Protein AF-M1CF62-F1 (afdb_monomer_lite)

Foldseek 3Di:
DVFWDKDWDWDWDDDQQFKTKIWIWIWTWGRDPDAWIKIKIKIWIFMDTLVVLVVVVHDSDPVVCPDVVVCVVVTDTPDMDIDIDTDDDPPDD

Sequence (93 aa):
MPSGWFLLLRFWLRVDGVLMRLRDTRLHCLFEGHMKSVILRESCWRGATFQALSSKGYPSDCAAYSDPSIISERLPIIMQKAQKLSIEKPCKH

Radius of gyration: 18.17 Å; chains: 1; bounding box: 50×29×44 Å

Structure (mmCIF, N/CA/C/O backbone):
data_AF-M1CF62-F1
#
_entry.id   AF-M1CF62-F1
#
loop_
_atom_site.group_PDB
_atom_site.id
_atom_site.type_symbol
_atom_site.label_atom_id
_atom_site.label_alt_id
_atom_site.label_comp_id
_atom_site.label_asym_id
_atom_site.label_entity_id
_atom_site.label_seq_id
_atom_site.pdbx_PDB_ins_code
_atom_site.Cartn_x
_atom_site.Cartn_y
_atom_site.Cartn_z
_atom_site.occupancy
_atom_site.B_iso_or_equiv
_atom_site.auth_seq_id
_atom_site.auth_comp_id
_atom_site.auth_asym_id
_atom_site.auth_atom_id
_atom_site.pdbx_PDB_model_num
ATOM 1 N N . MET A 1 1 ? 2.482 1.318 -21.549 1.00 69.25 1 MET A N 1
ATOM 2 C CA . MET A 1 1 ? 3.023 2.317 -22.496 1.00 69.25 1 MET A CA 1
ATOM 3 C C . MET A 1 1 ? 4.127 1.638 -23.295 1.00 69.25 1 MET A C 1
ATOM 5 O O . MET A 1 1 ? 4.771 0.760 -22.740 1.00 69.25 1 MET A O 1
ATOM 9 N N . PRO A 1 2 ? 4.356 1.976 -24.570 1.00 80.44 2 PRO A N 1
ATOM 10 C CA . PRO A 1 2 ? 5.394 1.315 -25.373 1.00 80.44 2 PRO A CA 1
ATOM 11 C C . PRO A 1 2 ? 6.817 1.491 -24.804 1.00 80.44 2 PRO A C 1
ATOM 13 O O . PRO A 1 2 ? 7.689 0.673 -25.066 1.00 80.44 2 PRO A O 1
ATOM 16 N N . SER A 1 3 ? 7.041 2.514 -23.976 1.00 84.00 3 SER A N 1
ATOM 17 C CA . SER A 1 3 ? 8.329 2.866 -23.366 1.00 84.00 3 SER A CA 1
ATOM 18 C C . SER A 1 3 ? 8.535 2.353 -21.933 1.00 84.00 3 SER A C 1
ATOM 20 O O . SER A 1 3 ? 9.537 2.696 -21.307 1.00 84.00 3 SER A O 1
ATOM 22 N N . GLY A 1 4 ? 7.613 1.559 -21.378 1.00 87.38 4 GLY A N 1
ATOM 23 C CA . GLY A 1 4 ? 7.745 1.081 -20.003 1.00 87.38 4 GLY A CA 1
ATOM 24 C C . GLY A 1 4 ? 6.465 0.531 -19.384 1.00 87.38 4 GLY A C 1
ATOM 25 O O . GLY A 1 4 ? 5.377 0.564 -19.974 1.00 87.38 4 GLY A O 1
ATOM 26 N N . TRP A 1 5 ? 6.594 0.044 -18.153 1.00 91.31 5 TRP A N 1
ATOM 27 C CA . TRP A 1 5 ? 5.485 -0.499 -17.377 1.00 91.31 5 TRP A CA 1
ATOM 28 C C . TRP A 1 5 ? 5.470 0.027 -15.947 1.00 91.31 5 TRP A C 1
ATOM 30 O O . TRP A 1 5 ? 6.493 0.388 -15.364 1.00 91.31 5 TRP A O 1
ATOM 40 N N . PHE A 1 6 ? 4.267 0.028 -15.385 1.00 93.62 6 PHE A N 1
ATOM 41 C CA . PHE A 1 6 ? 4.003 0.338 -13.994 1.00 93.62 6 PHE A CA 1
ATOM 42 C C . PHE A 1 6 ? 3.293 -0.853 -13.360 1.00 93.62 6 PHE A C 1
ATOM 44 O O . PHE A 1 6 ? 2.326 -1.369 -13.920 1.00 93.62 6 PHE A O 1
ATOM 51 N N . LEU A 1 7 ? 3.773 -1.279 -12.197 1.00 94.25 7 LEU A N 1
ATOM 52 C CA . LEU A 1 7 ? 3.140 -2.308 -11.388 1.00 94.25 7 LEU A CA 1
ATOM 53 C C . LEU A 1 7 ? 2.872 -1.749 -9.994 1.00 94.25 7 LEU A C 1
ATOM 55 O O . LEU A 1 7 ? 3.786 -1.280 -9.315 1.00 94.25 7 LEU A O 1
ATOM 59 N N . LEU A 1 8 ? 1.621 -1.853 -9.554 1.00 94.62 8 LEU A N 1
ATOM 60 C CA . LEU A 1 8 ? 1.223 -1.598 -8.177 1.00 94.62 8 LEU A CA 1
ATOM 61 C C . LEU A 1 8 ? 0.917 -2.933 -7.502 1.00 94.62 8 LEU A C 1
ATOM 63 O O . LEU A 1 8 ? -0.112 -3.548 -7.767 1.00 94.62 8 LEU A O 1
ATOM 67 N N . LEU A 1 9 ? 1.798 -3.359 -6.600 1.00 95.00 9 LEU A N 1
ATOM 68 C CA . LEU A 1 9 ? 1.519 -4.453 -5.681 1.00 95.00 9 LEU A CA 1
ATOM 69 C C . LEU A 1 9 ? 0.964 -3.865 -4.386 1.00 95.00 9 LEU A C 1
ATOM 71 O O . LEU A 1 9 ? 1.695 -3.226 -3.629 1.00 95.00 9 LEU A O 1
ATOM 75 N N . ARG A 1 10 ? -0.325 -4.083 -4.135 1.00 94.31 10 ARG A N 1
ATOM 76 C CA . ARG A 1 10 ? -1.022 -3.583 -2.949 1.00 94.31 10 ARG A CA 1
ATOM 77 C C . ARG A 1 10 ? -1.459 -4.745 -2.072 1.00 94.31 10 ARG A C 1
ATOM 79 O O . ARG A 1 10 ? -2.281 -5.558 -2.477 1.00 94.31 10 ARG A O 1
ATOM 86 N N . PHE A 1 11 ? -0.930 -4.794 -0.855 1.00 94.69 11 PHE A N 1
ATOM 87 C CA . PHE A 1 11 ? -1.433 -5.652 0.211 1.00 94.69 11 PHE A CA 1
ATOM 88 C C . PHE A 1 11 ? -2.246 -4.811 1.189 1.00 94.69 11 PHE A C 1
ATOM 90 O O . PHE A 1 11 ? -1.755 -3.813 1.723 1.00 94.69 11 PHE A O 1
ATOM 97 N N . TRP A 1 12 ? -3.475 -5.237 1.447 1.00 93.00 12 TRP A N 1
ATOM 98 C CA . TRP A 1 12 ? -4.391 -4.567 2.355 1.00 93.00 12 TRP A CA 1
ATOM 99 C C . TRP A 1 12 ? -4.881 -5.546 3.417 1.00 93.00 12 TRP A C 1
ATOM 101 O O . TRP A 1 12 ? -5.316 -6.650 3.102 1.00 93.00 12 TRP A O 1
ATOM 111 N N . LEU A 1 13 ? -4.784 -5.130 4.678 1.00 92.94 13 LEU A N 1
ATOM 112 C CA . LEU A 1 13 ? -5.257 -5.880 5.831 1.00 92.94 13 LEU A CA 1
ATOM 113 C C . LEU A 1 13 ? -6.146 -4.975 6.676 1.00 92.94 13 LEU A C 1
ATOM 115 O O . LEU A 1 13 ? -5.703 -3.931 7.163 1.00 92.94 13 LEU A O 1
ATOM 119 N N . ARG A 1 14 ? -7.376 -5.423 6.897 1.00 91.62 14 ARG A N 1
ATOM 120 C CA . ARG A 1 14 ? -8.328 -4.816 7.820 1.00 91.62 14 ARG A CA 1
ATOM 121 C C . ARG A 1 14 ? -8.664 -5.842 8.891 1.00 91.62 14 ARG A C 1
ATOM 123 O O . ARG A 1 14 ? -9.008 -6.975 8.573 1.00 91.62 14 ARG A O 1
ATOM 130 N N . VAL A 1 15 ? -8.530 -5.439 10.146 1.00 92.00 15 VAL A N 1
ATOM 131 C CA . VAL A 1 15 ? -9.031 -6.184 11.298 1.00 92.00 15 VAL A CA 1
ATOM 132 C C . VAL A 1 15 ? -10.052 -5.280 11.963 1.00 92.00 15 VAL A C 1
ATOM 134 O O . VAL A 1 15 ? -9.682 -4.259 12.550 1.00 92.00 15 VAL A O 1
ATOM 137 N N . ASP A 1 16 ? -11.324 -5.625 11.794 1.00 89.50 16 ASP A N 1
ATOM 138 C CA . ASP A 1 16 ? -12.459 -4.793 12.190 1.00 89.50 16 ASP A CA 1
ATOM 139 C C . ASP A 1 16 ? -12.391 -4.444 13.684 1.00 89.50 16 ASP A C 1
ATOM 141 O O . ASP A 1 16 ? -12.149 -5.301 14.533 1.00 89.50 16 ASP A O 1
ATOM 145 N N . GLY A 1 17 ? -12.502 -3.149 13.995 1.00 86.12 17 GLY A N 1
ATOM 146 C CA . GLY A 1 17 ? -12.377 -2.609 15.353 1.00 86.12 17 GLY A CA 1
ATOM 147 C C . GLY A 1 17 ? -10.954 -2.540 15.926 1.00 86.12 17 GLY A C 1
ATOM 148 O O . GLY A 1 17 ? -10.747 -1.882 16.943 1.00 86.12 17 GLY A O 1
ATOM 149 N N . VAL A 1 18 ? -9.951 -3.148 15.281 1.00 92.38 18 VAL A N 1
ATOM 150 C CA . VAL A 1 18 ? -8.577 -3.211 15.809 1.00 92.38 18 VAL A CA 1
ATOM 151 C C . VAL A 1 18 ? -7.645 -2.299 15.022 1.00 92.38 18 VAL A C 1
ATOM 153 O O . VAL A 1 18 ? -7.193 -1.267 15.526 1.00 92.38 18 VAL A O 1
ATOM 156 N N . LEU A 1 19 ? -7.333 -2.660 13.775 1.00 92.62 19 LEU A N 1
ATOM 157 C CA . LEU A 1 19 ? -6.338 -1.952 12.977 1.00 92.62 19 LEU A CA 1
ATOM 158 C C . LEU A 1 19 ? -6.538 -2.110 11.478 1.00 92.62 19 LEU A C 1
ATOM 160 O O . LEU A 1 19 ? -7.172 -3.042 10.988 1.00 92.62 19 LEU A O 1
ATOM 164 N N . MET A 1 20 ? -5.901 -1.205 10.750 1.00 93.06 20 MET A N 1
ATOM 165 C CA . MET A 1 20 ? -5.796 -1.237 9.303 1.00 93.06 20 MET A CA 1
ATOM 166 C C . MET A 1 20 ? -4.340 -1.073 8.895 1.00 93.06 20 MET A C 1
ATOM 168 O O . MET A 1 20 ? -3.619 -0.232 9.438 1.00 93.06 20 MET A O 1
ATOM 172 N N . ARG A 1 21 ? -3.900 -1.880 7.931 1.00 94.88 21 ARG A N 1
ATOM 173 C CA . ARG A 1 21 ? -2.558 -1.821 7.351 1.00 94.88 21 ARG A CA 1
ATOM 174 C C . ARG A 1 21 ? -2.648 -1.867 5.838 1.00 94.88 21 ARG A C 1
ATOM 176 O O . ARG A 1 21 ? -3.382 -2.668 5.266 1.00 94.88 21 ARG A O 1
ATOM 183 N N . LEU A 1 22 ? -1.844 -1.032 5.204 1.00 95.12 22 LEU A N 1
ATOM 184 C CA . LEU A 1 22 ? -1.692 -0.976 3.763 1.00 95.12 22 LEU A CA 1
ATOM 185 C C . LEU A 1 22 ? -0.202 -1.031 3.438 1.00 95.12 22 LEU A C 1
ATOM 187 O O . LEU A 1 22 ? 0.593 -0.281 4.003 1.00 95.12 22 LEU A O 1
ATOM 191 N N . ARG A 1 23 ? 0.188 -1.939 2.549 1.00 95.69 23 ARG A N 1
ATOM 192 C CA . ARG A 1 23 ? 1.552 -2.036 2.032 1.00 95.69 23 ARG A CA 1
ATOM 193 C C . ARG A 1 23 ? 1.485 -1.933 0.522 1.00 95.69 23 ARG A C 1
ATOM 195 O O . ARG A 1 23 ? 1.084 -2.881 -0.147 1.00 95.69 23 ARG A O 1
ATOM 202 N N . ASP A 1 24 ? 1.910 -0.791 0.015 1.00 95.62 24 ASP A N 1
ATOM 203 C CA . ASP A 1 24 ? 2.019 -0.546 -1.412 1.00 95.62 24 ASP A CA 1
ATOM 204 C C . ASP A 1 24 ? 3.477 -0.713 -1.829 1.00 95.62 24 ASP A C 1
ATOM 206 O O . ASP A 1 24 ? 4.388 -0.184 -1.193 1.00 95.62 24 ASP A O 1
ATOM 210 N N . THR A 1 25 ? 3.708 -1.453 -2.906 1.00 96.38 25 THR A N 1
ATOM 211 C CA . THR A 1 25 ? 4.985 -1.485 -3.614 1.00 96.38 25 THR A CA 1
ATOM 212 C C . THR A 1 25 ? 4.737 -1.089 -5.058 1.00 96.38 25 THR A C 1
ATOM 214 O O . THR A 1 25 ? 4.054 -1.796 -5.797 1.00 96.38 25 THR A O 1
ATOM 217 N N . ARG A 1 26 ? 5.271 0.065 -5.446 1.00 96.25 26 ARG A N 1
ATOM 218 C CA . ARG A 1 26 ? 5.196 0.606 -6.798 1.00 96.25 26 ARG A CA 1
ATOM 219 C C . ARG A 1 26 ? 6.494 0.288 -7.506 1.00 96.25 26 ARG A C 1
ATOM 221 O O . ARG A 1 26 ? 7.571 0.591 -6.998 1.00 96.25 26 ARG A O 1
ATOM 228 N N . LEU A 1 27 ? 6.387 -0.345 -8.660 1.00 94.38 27 LEU A N 1
ATOM 229 C CA . LEU A 1 27 ? 7.507 -0.590 -9.546 1.00 94.38 27 LEU A CA 1
ATOM 230 C C . LEU A 1 27 ? 7.258 0.173 -10.836 1.00 94.38 27 LEU A C 1
ATOM 232 O O . LEU A 1 27 ? 6.220 0.001 -11.471 1.00 94.38 27 LEU A O 1
ATOM 236 N N . HIS A 1 28 ? 8.214 1.009 -11.209 1.00 93.81 28 HIS A N 1
ATOM 237 C CA . HIS A 1 28 ? 8.183 1.745 -12.457 1.00 93.81 28 HIS A CA 1
ATOM 238 C C . HIS A 1 28 ? 9.421 1.383 -13.266 1.00 93.81 28 HIS A C 1
ATOM 240 O O . HIS A 1 28 ? 10.545 1.605 -12.816 1.00 93.81 28 HIS A O 1
ATOM 246 N N . CYS A 1 29 ? 9.216 0.801 -14.441 1.00 90.00 29 CYS A N 1
ATOM 247 C CA . CYS A 1 29 ? 10.286 0.438 -15.354 1.00 90.00 29 CYS A CA 1
ATOM 248 C C . CYS A 1 29 ? 10.216 1.317 -16.592 1.00 90.00 29 CYS A C 1
ATOM 250 O O . CYS A 1 29 ? 9.187 1.355 -17.268 1.00 90.00 29 CYS A O 1
ATOM 252 N N . LEU A 1 30 ? 11.325 1.987 -16.886 1.00 86.50 30 LEU A N 1
ATOM 253 C CA . LEU A 1 30 ? 11.521 2.716 -18.130 1.00 86.50 30 LEU A CA 1
ATOM 254 C C . LEU A 1 30 ? 12.448 1.912 -19.036 1.00 86.50 30 LEU A C 1
ATOM 256 O O . LEU A 1 30 ? 13.510 1.446 -18.613 1.00 86.50 30 LEU A O 1
ATOM 260 N N . PHE A 1 31 ? 12.038 1.753 -20.289 1.00 82.88 31 PHE A N 1
ATOM 261 C CA . PHE A 1 31 ? 12.845 1.129 -21.322 1.00 82.88 31 PHE A CA 1
ATOM 262 C C . PHE A 1 31 ? 13.767 2.183 -21.945 1.00 82.88 31 PHE A C 1
ATOM 264 O O . PHE A 1 31 ? 13.384 2.898 -22.869 1.00 82.88 31 PHE A O 1
ATOM 271 N N . GLU A 1 32 ? 14.995 2.288 -21.433 1.00 71.06 32 GLU A N 1
ATOM 272 C CA . GLU A 1 32 ? 16.060 3.102 -22.027 1.00 71.06 32 GLU A CA 1
ATOM 273 C C . GLU A 1 32 ? 16.876 2.258 -23.025 1.00 71.06 32 GLU A C 1
ATOM 275 O O . GLU A 1 32 ? 17.900 1.649 -22.705 1.00 71.06 32 GLU A O 1
ATOM 280 N N . GLY A 1 33 ? 16.408 2.219 -24.276 1.00 66.38 33 GLY A N 1
ATOM 281 C CA . GLY A 1 33 ? 17.131 1.617 -25.402 1.00 66.38 33 GLY A CA 1
ATOM 282 C C . GLY A 1 33 ? 17.537 0.142 -25.214 1.00 66.38 33 GLY A C 1
ATOM 283 O O . GLY A 1 33 ? 17.033 -0.580 -24.359 1.00 66.38 33 GLY A O 1
ATOM 284 N N . HIS A 1 34 ? 18.473 -0.333 -26.042 1.00 61.94 34 HIS A N 1
ATOM 285 C CA . HIS A 1 34 ? 18.836 -1.758 -26.142 1.00 61.94 34 HIS A CA 1
ATOM 286 C C . HIS A 1 34 ? 19.597 -2.346 -24.932 1.00 61.94 34 HIS A C 1
ATOM 288 O O . HIS A 1 34 ? 19.891 -3.546 -24.922 1.00 61.94 34 HIS A O 1
ATOM 294 N N . MET A 1 35 ? 19.983 -1.539 -23.935 1.00 60.03 35 MET A N 1
ATOM 295 C CA . MET A 1 35 ? 21.026 -1.948 -22.979 1.00 60.03 35 MET A CA 1
ATOM 296 C C . MET A 1 35 ? 20.766 -1.628 -21.505 1.00 60.03 35 MET A C 1
ATOM 298 O O . MET A 1 35 ? 21.446 -2.225 -20.672 1.00 60.03 35 MET A O 1
ATOM 302 N N . LYS A 1 36 ? 19.833 -0.735 -21.147 1.00 67.00 36 LYS A N 1
ATOM 303 C CA . LYS A 1 36 ? 19.612 -0.364 -19.740 1.00 67.00 36 LYS A CA 1
ATOM 304 C C . LYS A 1 36 ? 18.124 -0.223 -19.440 1.00 67.00 36 LYS A C 1
ATOM 306 O O . LYS A 1 36 ? 17.485 0.738 -19.830 1.00 67.00 36 LYS A O 1
ATOM 311 N N . SER A 1 37 ? 17.572 -1.172 -18.696 1.00 76.94 37 SER A N 1
ATOM 312 C CA . SER A 1 37 ? 16.272 -1.002 -18.047 1.00 76.94 37 SER A CA 1
ATOM 313 C C . SER A 1 37 ? 16.506 -0.647 -16.584 1.00 76.94 37 SER A C 1
ATOM 315 O O . SER A 1 37 ? 17.085 -1.443 -15.837 1.00 76.94 37 SER A O 1
ATOM 317 N N . VAL A 1 38 ? 16.070 0.542 -16.176 1.00 85.31 38 VAL A N 1
ATOM 318 C CA . VAL A 1 38 ? 16.088 0.961 -14.773 1.00 85.31 38 VAL A CA 1
ATOM 319 C C . VAL A 1 38 ? 14.706 0.730 -14.186 1.00 85.31 38 VAL A C 1
ATOM 321 O O . VAL A 1 38 ? 13.712 1.226 -14.717 1.00 85.31 38 VAL A O 1
ATOM 324 N N . ILE A 1 39 ? 14.651 0.008 -13.067 1.00 91.75 39 ILE A N 1
ATOM 325 C CA . ILE A 1 39 ? 13.415 -0.187 -12.315 1.00 91.75 39 ILE A CA 1
ATOM 326 C C . ILE A 1 39 ? 13.496 0.638 -11.034 1.00 91.75 39 ILE A C 1
ATOM 328 O O . ILE A 1 39 ? 14.357 0.415 -10.185 1.00 91.75 39 ILE A O 1
ATOM 332 N N . LEU A 1 40 ? 12.582 1.585 -10.869 1.00 93.81 40 LEU A N 1
ATOM 333 C CA . LEU A 1 40 ? 12.363 2.267 -9.601 1.00 93.81 40 LEU A CA 1
ATOM 334 C C . LEU A 1 40 ? 11.389 1.438 -8.760 1.00 93.81 40 LEU A C 1
ATOM 336 O O . LEU A 1 40 ? 10.292 1.132 -9.219 1.00 93.81 40 LEU A O 1
ATOM 340 N N . ARG A 1 41 ? 11.783 1.085 -7.535 1.00 95.50 41 ARG A N 1
ATOM 341 C CA . ARG A 1 41 ? 10.933 0.429 -6.539 1.00 95.50 41 ARG A CA 1
ATOM 342 C C . ARG A 1 41 ? 10.663 1.358 -5.373 1.00 95.50 41 ARG A C 1
ATOM 344 O O . ARG A 1 41 ? 11.583 1.705 -4.640 1.00 95.50 41 ARG A O 1
ATOM 351 N N . GLU A 1 42 ? 9.399 1.651 -5.130 1.00 96.81 42 GLU A N 1
ATOM 352 C CA . GLU A 1 42 ? 8.945 2.404 -3.967 1.00 96.81 42 GLU A CA 1
ATOM 353 C C . GLU A 1 42 ? 8.075 1.508 -3.091 1.00 96.81 42 GLU A C 1
ATOM 355 O O . GLU A 1 42 ? 7.015 1.058 -3.513 1.00 96.81 42 GLU A O 1
ATOM 360 N N . SER A 1 43 ? 8.509 1.240 -1.866 1.00 96.25 43 SER A N 1
ATOM 361 C CA . SER A 1 43 ? 7.712 0.563 -0.846 1.00 96.25 43 SER A CA 1
ATOM 362 C C . SER A 1 43 ? 7.187 1.589 0.149 1.00 96.25 43 SER A C 1
ATOM 364 O O . SER A 1 43 ? 7.963 2.340 0.732 1.00 96.25 43 SER A O 1
ATOM 366 N N . CYS A 1 44 ? 5.877 1.610 0.369 1.00 96.25 44 CYS A N 1
ATOM 367 C CA . CYS A 1 44 ? 5.214 2.470 1.339 1.00 96.25 44 CYS A CA 1
ATOM 368 C C . CYS A 1 44 ? 4.327 1.616 2.240 1.00 96.25 44 CYS A C 1
ATOM 370 O O . CYS A 1 44 ? 3.446 0.892 1.775 1.00 96.25 44 CYS A O 1
ATOM 372 N N . TRP A 1 45 ? 4.583 1.672 3.540 1.00 96.38 45 TRP A N 1
ATOM 373 C CA . TRP A 1 45 ? 3.794 1.000 4.557 1.00 96.38 45 TRP A CA 1
ATOM 374 C C . TRP A 1 45 ? 3.039 2.041 5.354 1.00 96.38 45 TRP A C 1
ATOM 376 O O . TRP A 1 45 ? 3.621 2.987 5.885 1.00 96.38 45 TRP A O 1
ATOM 386 N N . ARG A 1 46 ? 1.736 1.830 5.463 1.00 95.94 46 ARG A N 1
ATOM 387 C CA . ARG A 1 46 ? 0.824 2.685 6.202 1.00 95.94 46 ARG A CA 1
ATOM 388 C C . ARG A 1 46 ? 0.022 1.843 7.173 1.00 95.94 46 ARG A C 1
ATOM 390 O O . ARG A 1 46 ? -0.291 0.683 6.890 1.00 95.94 46 ARG A O 1
ATOM 397 N N . GLY A 1 47 ? -0.328 2.412 8.314 1.00 94.62 47 GLY A N 1
ATOM 398 C CA . GLY A 1 47 ? -1.196 1.717 9.251 1.00 94.62 47 GLY A CA 1
ATOM 399 C C . GLY A 1 47 ? -1.572 2.540 10.467 1.00 94.62 47 GLY A C 1
ATOM 400 O O . GLY A 1 47 ? -0.831 3.420 10.888 1.00 94.62 47 GLY A O 1
ATOM 401 N N . ALA A 1 48 ? -2.740 2.241 11.020 1.00 94.44 48 ALA A N 1
ATOM 402 C CA . ALA A 1 48 ? -3.276 2.864 12.223 1.00 94.44 48 ALA A CA 1
ATOM 403 C C . ALA A 1 48 ? -4.303 1.936 12.883 1.00 94.44 48 ALA A C 1
ATOM 405 O O . ALA A 1 48 ? -4.793 0.992 12.257 1.00 94.44 48 ALA A O 1
ATOM 406 N N . THR A 1 49 ? -4.630 2.209 14.144 1.00 93.50 49 THR A N 1
ATOM 407 C CA . THR A 1 49 ? -5.760 1.576 14.833 1.00 93.50 49 THR A CA 1
ATOM 408 C C . THR A 1 49 ? -7.062 2.308 14.518 1.00 93.50 49 THR A C 1
ATOM 410 O O . THR A 1 49 ? -7.047 3.503 14.212 1.00 93.50 49 THR A O 1
ATOM 413 N N . PHE A 1 50 ? -8.198 1.618 14.634 1.00 90.88 50 PHE A N 1
ATOM 414 C CA . PHE A 1 50 ? -9.516 2.254 14.490 1.00 90.88 50 PHE A CA 1
ATOM 415 C C . PHE A 1 50 ? -9.709 3.389 15.499 1.00 90.88 50 PHE A C 1
ATOM 417 O O . PHE A 1 50 ? -10.178 4.465 15.137 1.00 90.88 50 PHE A O 1
ATOM 424 N N . GLN A 1 51 ? -9.260 3.192 16.740 1.00 91.81 51 GLN A N 1
ATOM 425 C CA . GLN A 1 51 ? -9.309 4.216 17.782 1.00 91.81 51 GLN A CA 1
ATOM 426 C C . GLN A 1 51 ? -8.518 5.478 17.400 1.00 91.81 51 GLN A C 1
ATOM 428 O O . GLN A 1 51 ? -9.013 6.589 17.573 1.00 91.81 51 GLN A O 1
ATOM 433 N N . ALA A 1 52 ? -7.317 5.321 16.830 1.00 91.62 52 ALA A N 1
ATOM 434 C CA . ALA A 1 52 ? -6.488 6.446 16.393 1.00 91.62 52 ALA A CA 1
ATOM 435 C C . ALA A 1 52 ? -7.036 7.158 15.144 1.00 91.62 52 ALA A C 1
ATOM 437 O O . ALA A 1 52 ? -6.723 8.324 14.911 1.00 91.62 52 ALA A O 1
ATOM 438 N N . LEU A 1 53 ? -7.821 6.465 14.315 1.00 90.50 53 LEU A N 1
ATOM 439 C CA . LEU A 1 53 ? -8.533 7.079 13.193 1.00 90.50 53 LEU A CA 1
ATOM 440 C C . LEU A 1 53 ? -9.788 7.817 13.677 1.00 90.50 53 LEU A C 1
ATOM 442 O O . LEU A 1 53 ? -10.033 8.946 13.259 1.00 90.50 53 LEU A O 1
ATOM 446 N N . SER A 1 54 ? -10.538 7.226 14.605 1.00 89.88 54 SER A N 1
ATOM 447 C CA . SER A 1 54 ? -11.729 7.838 15.195 1.00 89.88 54 SER A CA 1
ATOM 448 C C . SER A 1 54 ? -11.401 9.115 15.972 1.00 89.88 54 SER A C 1
ATOM 450 O O . SER A 1 54 ? -12.113 10.105 15.825 1.00 89.88 54 SER A O 1
ATOM 452 N N . SER A 1 55 ? -10.279 9.162 16.702 1.00 91.00 55 SER A N 1
ATOM 453 C CA . SER A 1 55 ? -9.838 10.386 17.390 1.00 91.00 55 SER A CA 1
ATOM 454 C C . SER A 1 55 ? -9.488 11.539 16.441 1.00 91.00 55 SER A C 1
ATOM 4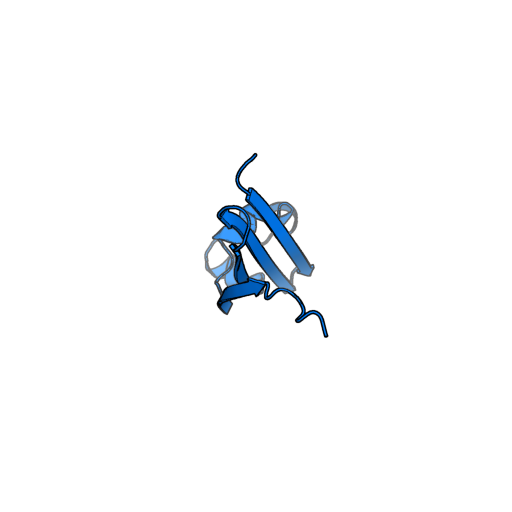56 O O . SER A 1 55 ? -9.498 12.695 16.854 1.00 91.00 55 SER A O 1
ATOM 458 N N . LYS A 1 56 ? -9.218 11.244 15.163 1.00 89.06 56 LYS A N 1
ATOM 459 C CA . LYS A 1 56 ? -9.023 12.240 14.097 1.00 89.06 56 LYS A CA 1
ATOM 460 C C . LYS A 1 56 ? -10.327 12.641 13.395 1.00 89.06 56 LYS A C 1
ATOM 462 O O . LYS A 1 56 ? -10.281 13.418 12.448 1.00 89.06 56 LYS A O 1
ATOM 467 N N . GLY A 1 57 ? -11.471 12.110 13.830 1.00 88.88 57 GLY A N 1
ATOM 468 C CA . GLY A 1 57 ? -12.785 12.379 13.242 1.00 88.88 57 GLY A CA 1
ATOM 469 C C . GLY A 1 57 ? -13.147 11.485 12.054 1.00 88.88 57 GLY A C 1
ATOM 470 O O . GLY A 1 57 ? -14.113 11.775 11.352 1.00 88.88 57 GLY A O 1
ATOM 471 N N . TYR A 1 58 ? -12.399 10.405 11.798 1.00 88.75 58 TYR A N 1
ATOM 472 C CA . TYR A 1 58 ? -12.785 9.439 10.767 1.00 88.75 58 TYR A CA 1
ATOM 473 C C . TYR A 1 58 ? -13.870 8.470 11.274 1.00 88.75 58 TYR A C 1
ATOM 475 O O . TYR A 1 58 ? -13.961 8.237 12.482 1.00 88.75 58 TYR A O 1
ATOM 483 N N . PRO A 1 59 ? -14.680 7.872 10.374 1.00 86.31 59 PRO A N 1
ATOM 484 C CA . PRO A 1 59 ? -15.739 6.942 10.762 1.00 86.31 59 PRO A CA 1
ATOM 485 C C . PRO A 1 59 ? -15.217 5.795 11.637 1.00 86.31 59 PRO A C 1
ATOM 487 O O . PRO A 1 59 ? -14.184 5.200 11.345 1.00 86.31 59 PRO A O 1
ATOM 490 N N . SER A 1 60 ? -15.920 5.455 12.710 1.00 82.38 60 SER A N 1
ATOM 491 C CA . SER A 1 60 ? -15.630 4.244 13.491 1.00 82.38 60 SER A CA 1
ATOM 492 C C . SER A 1 60 ? -16.216 2.985 12.843 1.00 82.38 60 SER A C 1
ATOM 494 O O . SER A 1 60 ? -15.758 1.880 13.128 1.00 82.38 60 SER A O 1
ATOM 496 N N . ASP A 1 61 ? -17.197 3.155 11.953 1.00 85.06 61 ASP A N 1
ATOM 497 C CA . ASP A 1 61 ? -17.834 2.069 11.219 1.00 85.06 61 ASP A CA 1
ATOM 498 C C . ASP A 1 61 ? -16.864 1.414 10.221 1.00 85.06 61 ASP A C 1
ATOM 500 O O . ASP A 1 61 ? -16.247 2.073 9.380 1.00 85.06 61 ASP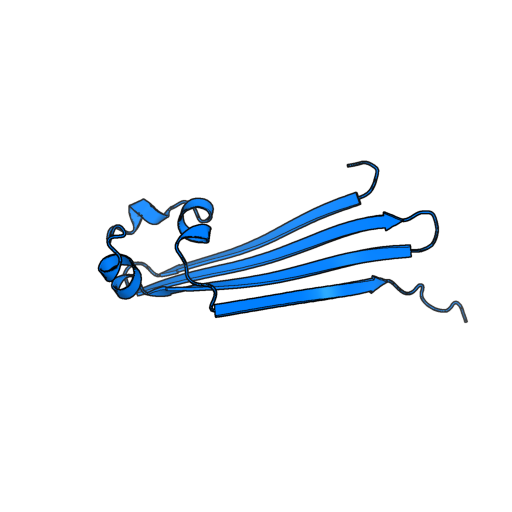 A O 1
ATOM 504 N N . CYS A 1 62 ? -16.752 0.089 10.301 1.00 79.06 62 CYS A N 1
ATOM 505 C CA . CYS A 1 62 ? -15.884 -0.711 9.443 1.00 79.06 62 CYS A CA 1
ATOM 506 C C . CYS A 1 62 ? -16.358 -0.712 7.980 1.00 79.06 62 CYS A C 1
ATOM 508 O O . CYS A 1 62 ? -15.526 -0.822 7.074 1.00 79.06 62 CYS A O 1
ATOM 510 N N . ALA A 1 63 ? -17.664 -0.538 7.730 1.00 84.62 63 ALA A N 1
ATOM 511 C CA . ALA A 1 63 ? -18.221 -0.511 6.376 1.00 84.62 63 ALA A CA 1
ATOM 512 C C . ALA A 1 63 ? -17.708 0.683 5.549 1.00 84.62 63 ALA A C 1
ATOM 514 O O . ALA A 1 63 ? -17.499 0.557 4.338 1.00 84.62 63 ALA A O 1
ATOM 515 N N . ALA A 1 64 ? -17.397 1.804 6.210 1.00 84.81 64 ALA A N 1
ATOM 516 C CA . ALA A 1 64 ? -16.837 3.004 5.585 1.00 84.81 64 ALA A CA 1
ATOM 517 C C . ALA A 1 64 ? -15.425 2.795 5.000 1.00 84.81 64 ALA A C 1
ATOM 519 O O . ALA A 1 64 ? -14.930 3.635 4.246 1.00 84.81 64 ALA A O 1
ATOM 520 N N . TYR A 1 65 ? -14.775 1.675 5.328 1.00 84.94 65 TYR A N 1
ATOM 521 C CA . TYR A 1 65 ? -13.412 1.346 4.919 1.00 84.94 65 TYR A CA 1
ATOM 522 C C . TYR A 1 65 ? -13.343 0.115 4.021 1.00 84.94 65 TYR A C 1
ATOM 524 O O . TYR A 1 65 ? -12.429 -0.699 4.137 1.00 84.94 65 TYR A O 1
ATOM 532 N N . SER A 1 66 ? -14.329 -0.058 3.149 1.00 85.12 66 SER A N 1
ATOM 533 C CA . SER A 1 66 ? -14.369 -1.196 2.226 1.00 85.12 66 SER A CA 1
ATOM 534 C 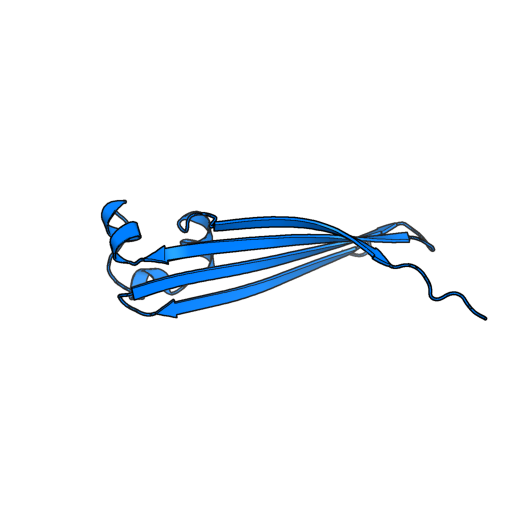C . SER A 1 66 ? -13.414 -1.034 1.036 1.00 85.12 66 SER A C 1
ATOM 536 O O . SER A 1 66 ? -12.935 -2.033 0.509 1.00 85.12 66 SER A O 1
ATOM 538 N N . ASP A 1 67 ? -13.085 0.203 0.645 1.00 86.62 67 ASP A N 1
ATOM 539 C CA . ASP A 1 67 ? -12.128 0.483 -0.431 1.00 86.62 67 ASP A CA 1
ATOM 540 C C . ASP A 1 67 ? -10.734 0.845 0.133 1.00 86.62 67 ASP A C 1
ATOM 542 O O . ASP A 1 67 ? -10.588 1.853 0.842 1.00 86.62 67 ASP A O 1
ATOM 546 N N . PRO A 1 68 ? -9.677 0.075 -0.197 1.00 84.62 68 PRO A N 1
ATOM 547 C CA . PRO A 1 68 ? -8.309 0.380 0.216 1.00 84.62 68 PRO A CA 1
ATOM 548 C C . PRO A 1 68 ? -7.764 1.703 -0.346 1.00 84.62 68 PRO A C 1
ATOM 550 O O . PRO A 1 68 ? -6.806 2.251 0.200 1.00 84.62 68 PRO A O 1
ATOM 553 N N . SER A 1 69 ? -8.340 2.235 -1.424 1.00 86.25 69 SER A N 1
ATOM 554 C CA . SER A 1 69 ? -7.919 3.506 -2.021 1.00 86.25 69 SER A CA 1
ATOM 555 C C . SER A 1 69 ? -8.298 4.685 -1.127 1.00 86.25 69 SER A C 1
ATOM 557 O O . SER A 1 69 ? -7.448 5.531 -0.852 1.00 86.25 69 SER A O 1
ATOM 559 N N . ILE A 1 70 ? -9.510 4.674 -0.563 1.00 84.88 70 ILE A N 1
ATOM 560 C CA . ILE A 1 70 ? -10.019 5.716 0.346 1.00 84.88 70 ILE A CA 1
ATOM 561 C C . ILE A 1 70 ? -9.161 5.816 1.611 1.00 84.88 70 ILE A C 1
ATOM 563 O O . ILE A 1 70 ? -8.855 6.909 2.092 1.00 84.88 70 ILE A O 1
ATOM 567 N N . ILE A 1 71 ? -8.758 4.672 2.172 1.00 85.69 71 ILE A N 1
ATOM 568 C CA . ILE A 1 71 ? -7.961 4.662 3.403 1.00 85.69 71 ILE A CA 1
ATOM 569 C C . ILE A 1 71 ? -6.481 4.986 3.144 1.00 85.69 71 ILE A C 1
ATOM 571 O O . ILE A 1 71 ? -5.775 5.405 4.062 1.00 85.69 71 ILE A O 1
ATOM 575 N N . SER A 1 72 ? -5.991 4.823 1.911 1.00 86.44 72 SER A N 1
ATOM 576 C CA . SER A 1 72 ? -4.568 5.000 1.599 1.00 86.44 72 SER A CA 1
ATOM 577 C C . SER A 1 72 ? -4.044 6.405 1.923 1.00 86.44 72 SER A C 1
ATOM 579 O O . SER A 1 72 ? -2.914 6.541 2.390 1.00 86.44 72 SER A O 1
ATOM 581 N N . GLU A 1 73 ? -4.882 7.431 1.769 1.00 85.75 73 GLU A N 1
ATOM 582 C CA . GLU A 1 73 ? -4.558 8.830 2.078 1.00 85.75 73 GLU A CA 1
ATOM 583 C C . GLU A 1 73 ? -4.685 9.159 3.573 1.00 85.75 73 GLU A C 1
ATOM 585 O O . GLU A 1 73 ? -3.988 10.035 4.080 1.00 85.75 73 GLU A O 1
ATOM 590 N N . ARG A 1 74 ? -5.543 8.428 4.294 1.00 88.00 74 ARG A N 1
ATOM 591 C CA . ARG A 1 74 ? -5.866 8.668 5.712 1.00 88.00 74 ARG A CA 1
ATOM 592 C C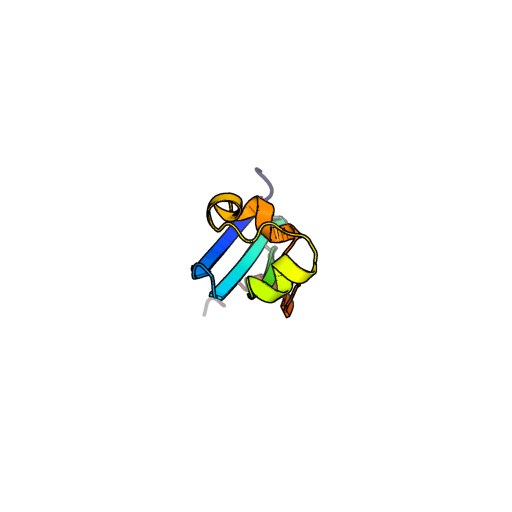 . ARG A 1 74 ? -4.910 7.954 6.664 1.00 88.00 74 ARG A C 1
ATOM 594 O O . ARG A 1 74 ? -4.679 8.422 7.780 1.00 88.00 74 ARG A O 1
ATOM 601 N N . LEU A 1 75 ? -4.361 6.809 6.247 1.00 91.56 75 LEU A N 1
ATOM 602 C CA . LEU A 1 75 ? -3.406 6.069 7.067 1.00 91.56 75 LEU A CA 1
ATOM 603 C C . LEU A 1 75 ? -2.055 6.795 7.108 1.00 91.56 75 LEU A C 1
ATOM 605 O O . LEU A 1 75 ? -1.494 7.110 6.051 1.00 91.56 75 LEU A O 1
ATOM 609 N N . P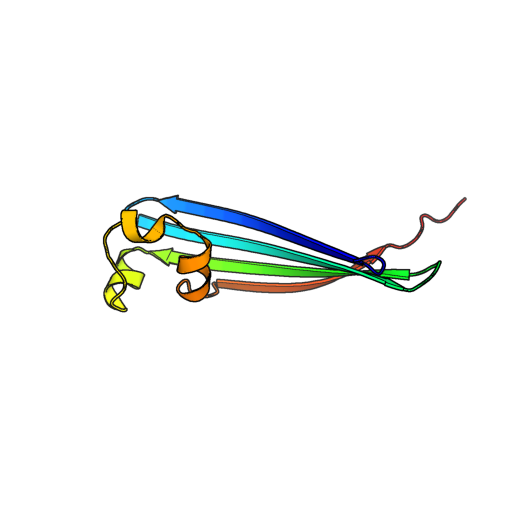RO A 1 76 ? -1.484 6.989 8.310 1.00 93.69 76 PRO A N 1
ATOM 610 C CA . PRO A 1 76 ? -0.156 7.556 8.447 1.00 93.69 76 PRO A CA 1
ATOM 611 C C . PRO A 1 76 ? 0.889 6.596 7.873 1.00 93.69 76 PRO A C 1
ATOM 613 O O . PRO A 1 76 ? 0.758 5.369 7.959 1.00 93.69 76 PRO A O 1
ATOM 616 N N . ILE A 1 77 ? 1.936 7.172 7.287 1.00 95.50 77 ILE A N 1
ATOM 617 C CA . ILE A 1 77 ? 3.080 6.434 6.754 1.00 95.50 77 ILE A CA 1
ATOM 618 C C . ILE A 1 77 ? 3.958 6.002 7.929 1.00 95.50 77 ILE A C 1
ATOM 620 O O . ILE A 1 77 ? 4.426 6.832 8.700 1.00 95.50 77 ILE A O 1
ATOM 624 N N . ILE A 1 78 ? 4.176 4.696 8.051 1.00 95.12 78 ILE A N 1
ATOM 625 C CA . ILE A 1 78 ? 5.061 4.089 9.054 1.00 95.12 78 ILE A CA 1
ATOM 626 C C . ILE A 1 78 ? 6.461 3.910 8.466 1.00 95.12 78 ILE A C 1
ATOM 628 O O . ILE A 1 78 ? 7.462 4.107 9.147 1.00 95.12 78 ILE A O 1
ATOM 632 N N . MET A 1 79 ? 6.538 3.515 7.195 1.00 95.00 79 MET A N 1
ATOM 633 C CA . MET A 1 79 ? 7.802 3.335 6.492 1.00 95.00 79 MET A CA 1
ATOM 634 C C . MET A 1 79 ? 7.632 3.694 5.025 1.00 95.00 79 MET A C 1
ATOM 636 O O . MET A 1 79 ? 6.627 3.356 4.398 1.00 95.00 79 MET A O 1
ATOM 640 N N . GLN A 1 80 ? 8.640 4.352 4.472 1.00 95.81 80 GLN A N 1
ATOM 641 C CA . GLN A 1 80 ? 8.746 4.598 3.048 1.00 95.81 80 GLN A CA 1
ATOM 642 C C . GLN A 1 80 ? 10.185 4.358 2.611 1.00 95.81 80 GLN A C 1
ATOM 644 O O . GLN A 1 80 ? 11.125 4.827 3.250 1.00 95.81 80 GLN A O 1
ATOM 649 N N . LYS A 1 81 ? 10.358 3.608 1.526 1.00 96.50 81 LYS A N 1
ATOM 650 C CA . LYS A 1 81 ? 11.665 3.283 0.965 1.00 96.50 81 LYS A CA 1
ATOM 651 C C . LYS A 1 81 ? 11.604 3.346 -0.552 1.00 96.50 81 LYS A C 1
ATOM 653 O O . LYS A 1 81 ? 10.816 2.629 -1.158 1.00 96.50 81 LYS A O 1
ATOM 658 N N . ALA A 1 82 ? 12.472 4.149 -1.152 1.00 95.88 82 ALA A N 1
ATOM 659 C CA . ALA A 1 82 ? 12.695 4.168 -2.591 1.00 95.88 82 ALA A CA 1
ATOM 660 C C . ALA A 1 82 ? 14.042 3.512 -2.905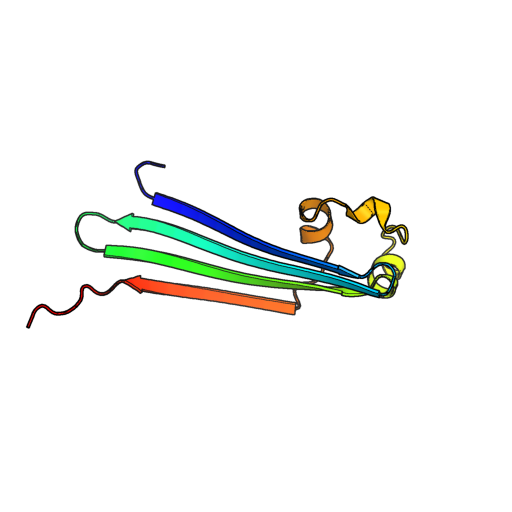 1.00 95.88 82 ALA A C 1
ATOM 662 O O . ALA A 1 82 ? 15.028 3.719 -2.197 1.00 95.88 82 ALA A O 1
ATOM 663 N N . GLN A 1 83 ? 14.083 2.677 -3.936 1.00 95.25 83 GLN A N 1
ATOM 664 C CA . GLN A 1 83 ? 15.282 1.973 -4.372 1.00 95.25 83 GLN A CA 1
ATOM 665 C C . GLN A 1 83 ? 15.329 1.927 -5.891 1.00 95.25 83 GLN A C 1
ATOM 667 O O . GLN A 1 83 ? 14.341 1.601 -6.542 1.00 95.25 83 GLN A O 1
ATOM 672 N N . LYS A 1 84 ? 16.507 2.192 -6.446 1.00 92.38 84 LYS A N 1
ATOM 673 C CA . LYS A 1 84 ? 16.803 1.927 -7.850 1.00 92.38 84 LYS A CA 1
ATOM 674 C C . LYS A 1 84 ? 17.305 0.491 -7.978 1.00 92.38 84 LYS A C 1
ATOM 676 O O . LYS A 1 84 ? 18.246 0.107 -7.289 1.00 92.38 84 LYS A O 1
ATOM 681 N N . LEU A 1 85 ? 16.668 -0.292 -8.837 1.00 89.19 85 LEU A N 1
ATOM 682 C CA . LEU A 1 85 ? 17.066 -1.648 -9.185 1.00 89.19 85 LEU A CA 1
ATOM 683 C C . LEU A 1 85 ? 17.658 -1.615 -10.596 1.00 89.19 85 LEU A C 1
ATOM 685 O O . LEU A 1 85 ? 16.983 -1.247 -11.562 1.00 89.19 85 LEU A O 1
ATOM 689 N N . SER A 1 86 ? 18.933 -1.974 -10.692 1.00 81.38 86 SER A N 1
ATOM 690 C CA . SER A 1 86 ? 19.637 -2.146 -11.959 1.00 81.38 86 SER A CA 1
ATOM 691 C C . SER A 1 86 ? 19.577 -3.618 -12.344 1.00 81.38 86 SER A C 1
ATOM 693 O O . SER A 1 86 ? 19.925 -4.477 -11.536 1.00 81.38 86 SER A O 1
ATOM 695 N N . ILE A 1 87 ? 19.131 -3.914 -13.562 1.00 75.88 87 ILE A N 1
ATOM 696 C CA . ILE A 1 87 ? 19.227 -5.264 -14.117 1.00 75.88 87 ILE A CA 1
ATOM 697 C C . ILE A 1 87 ? 20.559 -5.335 -14.859 1.00 75.88 87 ILE A C 1
ATOM 699 O O . ILE A 1 87 ? 20.697 -4.781 -15.950 1.00 75.88 87 ILE A O 1
ATOM 703 N N . GLU A 1 88 ? 21.557 -5.967 -14.250 1.00 68.44 88 GLU A N 1
ATOM 704 C CA . GLU A 1 88 ? 22.803 -6.297 -14.941 1.00 68.44 88 GLU A CA 1
ATOM 705 C C . GLU A 1 88 ? 22.574 -7.535 -15.815 1.00 68.44 88 GLU A C 1
ATOM 707 O O . GLU A 1 88 ? 21.887 -8.479 -15.414 1.00 68.44 88 GLU A O 1
ATOM 712 N N . LYS A 1 89 ? 23.111 -7.533 -17.041 1.00 61.91 89 LYS A N 1
ATOM 713 C CA . LYS A 1 89 ? 23.094 -8.740 -17.877 1.00 61.91 89 LYS A CA 1
ATOM 714 C C . LYS A 1 89 ? 23.985 -9.791 -17.204 1.00 61.91 89 LYS A C 1
ATOM 716 O O . LYS A 1 89 ? 25.078 -9.426 -16.775 1.00 61.91 89 LYS A O 1
ATOM 721 N N . PRO A 1 90 ? 23.582 -11.073 -17.141 1.00 56.69 90 PRO A N 1
ATOM 722 C CA . PRO A 1 90 ? 24.497 -12.116 -16.700 1.00 56.69 90 PRO A CA 1
ATOM 723 C C . PRO A 1 90 ? 25.726 -12.105 -17.618 1.00 56.69 90 PRO A C 1
ATOM 725 O O . PRO A 1 90 ? 25.579 -12.133 -18.845 1.00 56.69 90 PRO A O 1
ATOM 728 N N . CYS A 1 91 ? 26.926 -12.020 -17.033 1.00 45.12 91 CYS A N 1
ATOM 729 C CA . CYS A 1 91 ? 28.173 -12.226 -17.763 1.00 45.12 91 CYS A CA 1
ATOM 730 C C . CYS A 1 91 ? 28.087 -13.579 -18.470 1.00 45.12 91 CYS A C 1
ATOM 732 O O . CYS A 1 91 ? 27.941 -14.613 -17.820 1.00 45.12 91 CYS A O 1
ATOM 734 N N . LYS A 1 92 ? 28.144 -13.570 -19.804 1.00 56.19 92 LYS A N 1
ATOM 735 C CA . LYS A 1 92 ? 28.385 -14.794 -20.565 1.00 56.19 92 LYS A CA 1
ATOM 736 C C . LYS A 1 92 ? 29.828 -15.209 -20.264 1.00 56.19 92 LYS A C 1
ATOM 738 O O . LYS A 1 92 ? 30.735 -14.454 -20.610 1.00 56.19 92 LYS A O 1
ATOM 743 N N . HIS A 1 93 ? 30.007 -16.323 -19.555 1.00 51.66 93 HIS A N 1
ATOM 744 C CA . HIS A 1 93 ? 31.279 -17.046 -19.537 1.00 51.66 93 HIS A CA 1
ATOM 745 C C . HIS A 1 93 ? 31.499 -17.734 -20.882 1.00 51.66 93 HIS A C 1
ATOM 747 O O . HIS A 1 93 ? 30.489 -18.178 -21.478 1.00 51.66 93 HIS A O 1
#

Organism: Solanum tuberosum (NCBI:txid4113)

InterPro domains:
  IPR007303 TIP41-like protein [PF04176] (1-53)
  IPR051330 Phosphatase regulators and Met sulfoxide reductases [PTHR21021] (1-87)

pLDDT: mean 86.71, std 11.18, range [45.12, 96.81]

Secondary structure (DSSP, 8-state):
-TTEEEEEEEEEEEETTTEEEEEEEEEEEEEETTTEEEEEEEEEEEEEEHHHHHTTT----GGGG--HHHHHHHSPEEEEEEEEEE-PPPP--